Protein AF-A0A2I5TDH2-F1 (afdb_monomer)

Foldseek 3Di:
DDDDPPDDDQPDQDWDQDPQGWTKHQCVLLVVCVVVVPVVSRRDIDTGRQVPDDPVDHDDDDDDDPVRCVVSVNDDDDDDD

Organism: Serratia sp. (strain ATCC 39006) (NCBI:txid104623)

Sequence (81 aa):
MSAPPSLRPVDLHAWLTSPSYEIIDLTFSTTYGVVLDTPECIGLVAAQHHSLFNEALIHHPQIVGKDFLTAIGLLLQFEED

Structure (mmCIF, N/CA/C/O backbone):
data_AF-A0A2I5TDH2-F1
#
_entry.id   AF-A0A2I5TDH2-F1
#
loop_
_atom_site.group_PDB
_atom_site.id
_atom_site.type_symbol
_atom_site.label_atom_id
_atom_site.label_alt_id
_atom_site.label_comp_id
_atom_site.label_asym_id
_atom_site.label_entity_id
_atom_site.label_seq_id
_atom_site.pdbx_PDB_ins_code
_atom_site.Cartn_x
_atom_site.Cartn_y
_atom_site.Cartn_z
_atom_site.occupancy
_atom_site.B_iso_or_equiv
_atom_site.auth_seq_id
_atom_site.auth_comp_id
_atom_site.auth_asym_id
_atom_site.auth_atom_id
_atom_site.pdbx_PDB_model_num
ATOM 1 N N . MET A 1 1 ? -30.144 -17.458 22.585 1.00 44.62 1 MET A N 1
ATOM 2 C CA . MET A 1 1 ? -28.774 -16.906 22.532 1.00 44.62 1 MET A CA 1
ATOM 3 C C . MET A 1 1 ? -28.264 -17.091 21.113 1.00 44.62 1 MET A C 1
ATOM 5 O O . MET A 1 1 ? -28.187 -18.230 20.671 1.00 44.62 1 MET A O 1
ATOM 9 N N . SER A 1 2 ? -28.042 -16.001 20.374 1.00 54.56 2 SER A N 1
ATOM 10 C CA . SER A 1 2 ? -27.423 -16.056 19.040 1.00 54.56 2 SER A CA 1
ATOM 11 C C . SER A 1 2 ? -25.960 -16.467 19.184 1.00 54.56 2 SER A C 1
ATOM 13 O O . SER A 1 2 ? -25.305 -16.041 20.134 1.00 54.56 2 SER A O 1
ATOM 15 N N . ALA A 1 3 ? -25.445 -17.285 18.266 1.00 56.81 3 ALA A N 1
ATOM 16 C CA . ALA A 1 3 ? -24.011 -17.540 18.194 1.00 56.81 3 ALA A CA 1
ATOM 17 C C . ALA A 1 3 ? -23.263 -16.211 17.956 1.00 56.81 3 ALA A C 1
ATOM 19 O O . ALA A 1 3 ? -23.801 -15.345 17.253 1.00 56.81 3 ALA A O 1
ATOM 20 N N . PRO A 1 4 ? -22.059 -16.026 18.530 1.00 61.75 4 PRO A N 1
ATOM 21 C CA . PRO A 1 4 ? -21.248 -14.855 18.231 1.00 61.75 4 PRO A CA 1
ATOM 22 C C . PRO A 1 4 ? -20.950 -14.814 16.724 1.00 61.75 4 PRO A C 1
ATOM 24 O O . PRO A 1 4 ? -20.774 -15.874 16.110 1.00 61.75 4 PRO A O 1
ATOM 27 N N . PRO A 1 5 ? -20.913 -13.621 16.106 1.00 63.34 5 PRO A N 1
ATOM 28 C CA . PRO A 1 5 ? -20.581 -13.495 14.695 1.00 63.34 5 PRO A CA 1
ATOM 29 C C . PRO A 1 5 ? -19.231 -14.167 14.427 1.00 63.34 5 PRO A C 1
ATOM 31 O O . PRO A 1 5 ? -18.252 -13.929 15.136 1.00 63.34 5 PRO A O 1
ATOM 34 N N . SER A 1 6 ? -19.178 -15.043 13.419 1.00 65.81 6 SER A N 1
ATOM 35 C CA . SER A 1 6 ? -17.922 -15.679 13.026 1.00 65.81 6 SER A CA 1
ATOM 36 C C . SER A 1 6 ? -16.971 -14.594 12.525 1.00 65.81 6 SER A C 1
ATOM 38 O O . SER A 1 6 ? -17.273 -13.958 11.513 1.00 65.81 6 SER A O 1
ATOM 40 N N . LEU A 1 7 ? -15.839 -14.393 13.199 1.00 66.38 7 LEU A N 1
ATOM 41 C CA . LEU A 1 7 ? -14.765 -13.539 12.698 1.00 66.38 7 LEU A CA 1
ATOM 42 C C . LEU A 1 7 ? -14.236 -14.158 11.402 1.00 66.38 7 LEU A C 1
ATOM 44 O O . LEU A 1 7 ? -13.582 -15.201 11.423 1.00 66.38 7 LEU A O 1
ATOM 48 N N . ARG A 1 8 ? -14.581 -13.549 10.268 1.00 66.69 8 ARG A N 1
ATOM 49 C CA . ARG A 1 8 ? -14.034 -13.920 8.964 1.00 66.69 8 ARG A CA 1
ATOM 50 C C . ARG A 1 8 ? -12.875 -12.977 8.651 1.00 66.69 8 ARG A C 1
ATOM 52 O O . ARG A 1 8 ? -13.040 -11.773 8.842 1.00 66.69 8 ARG A O 1
ATOM 59 N N . PRO A 1 9 ? -11.727 -13.491 8.184 1.00 67.50 9 PRO A N 1
ATOM 60 C CA . PRO A 1 9 ? -10.694 -12.646 7.603 1.00 67.50 9 PRO A CA 1
ATOM 61 C C . PRO A 1 9 ? -11.294 -11.808 6.469 1.00 67.50 9 PRO A C 1
ATOM 63 O O . PRO A 1 9 ? -12.088 -12.320 5.679 1.00 67.50 9 PRO A O 1
ATOM 66 N N . VAL A 1 10 ? -10.943 -10.525 6.419 1.00 69.62 10 VAL A N 1
ATOM 67 C CA . VAL A 1 10 ? -11.272 -9.643 5.295 1.00 69.62 10 VAL A CA 1
ATOM 68 C C . VAL A 1 10 ? -10.022 -9.527 4.435 1.00 69.62 10 VAL A C 1
ATOM 70 O O . VAL A 1 10 ? -8.955 -9.196 4.953 1.00 69.62 10 VAL A O 1
ATOM 73 N N . ASP A 1 11 ? -10.163 -9.772 3.135 1.00 72.25 11 ASP A N 1
ATOM 74 C CA . ASP A 1 11 ? -9.095 -9.577 2.155 1.00 72.25 11 ASP A CA 1
ATOM 75 C C . ASP A 1 11 ? -8.933 -8.075 1.871 1.00 72.25 11 ASP A C 1
ATOM 77 O O . ASP A 1 11 ? -9.425 -7.543 0.876 1.00 72.25 11 ASP A O 1
ATOM 81 N N . LEU A 1 12 ? -8.292 -7.364 2.804 1.00 72.75 12 LEU A N 1
ATOM 82 C CA . LEU A 1 12 ? -7.977 -5.942 2.696 1.00 72.75 12 LEU A CA 1
ATOM 83 C C . LEU A 1 12 ? -6.460 -5.759 2.623 1.00 72.75 12 LEU A C 1
ATOM 85 O O . LEU A 1 12 ? -5.745 -6.060 3.577 1.00 72.75 12 LEU A O 1
ATOM 89 N N . HIS A 1 13 ? -5.979 -5.203 1.512 1.00 79.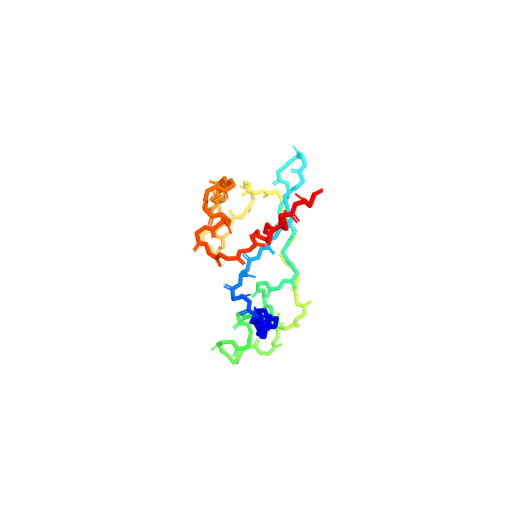50 13 HIS A N 1
ATOM 90 C CA . HIS A 1 13 ? -4.619 -4.677 1.420 1.00 79.50 13 HIS A CA 1
ATOM 91 C C . HIS A 1 13 ? -4.617 -3.204 1.826 1.00 79.50 13 HIS A C 1
ATOM 93 O O . HIS A 1 13 ? -5.406 -2.414 1.306 1.00 79.50 13 HIS A O 1
ATOM 99 N N . ALA A 1 14 ? -3.742 -2.836 2.757 1.00 79.62 14 ALA A N 1
ATOM 100 C CA . ALA A 1 14 ? -3.594 -1.470 3.235 1.00 79.62 14 ALA A CA 1
ATOM 101 C C . ALA A 1 14 ? -2.113 -1.149 3.465 1.00 79.62 14 ALA A C 1
ATOM 103 O O . ALA A 1 14 ? -1.350 -2.001 3.915 1.00 79.62 14 ALA A O 1
ATOM 104 N N . TRP A 1 15 ? -1.734 0.100 3.205 1.00 87.19 15 TRP A N 1
ATOM 105 C CA . TRP A 1 15 ? -0.401 0.640 3.469 1.00 87.19 15 TRP A CA 1
ATOM 106 C C . TRP A 1 15 ? -0.485 1.824 4.436 1.00 87.19 15 TRP A C 1
ATOM 108 O O . TRP A 1 15 ? -1.560 2.383 4.676 1.00 87.19 15 TRP A O 1
ATOM 118 N N . LEU A 1 16 ? 0.659 2.234 4.982 1.00 88.56 16 LEU A N 1
ATOM 119 C CA . LEU A 1 16 ? 0.754 3.459 5.771 1.00 88.56 16 LEU A CA 1
ATOM 120 C C . LEU A 1 16 ? 1.135 4.626 4.864 1.00 88.56 16 LEU A C 1
ATOM 122 O O . LEU A 1 16 ? 2.086 4.529 4.091 1.00 88.56 16 LEU A O 1
ATOM 126 N N . THR A 1 17 ? 0.413 5.736 4.995 1.00 87.50 17 THR A N 1
ATOM 127 C CA . THR A 1 17 ? 0.798 7.014 4.390 1.00 87.50 17 THR A CA 1
ATOM 128 C C . THR A 1 17 ? 1.220 7.962 5.501 1.00 87.50 17 THR A C 1
ATOM 130 O O . THR A 1 17 ? 0.457 8.204 6.438 1.00 87.50 17 THR A O 1
ATOM 133 N N . SER A 1 18 ? 2.436 8.491 5.423 1.00 90.00 18 SER A N 1
ATOM 134 C CA . SER A 1 18 ? 2.915 9.490 6.375 1.00 90.00 18 SER A CA 1
ATOM 135 C C . SER A 1 18 ? 2.224 10.854 6.158 1.00 90.00 18 SER A C 1
ATOM 137 O O . SER A 1 18 ? 1.667 11.110 5.085 1.00 90.00 18 SER A O 1
ATOM 139 N N . PRO A 1 19 ? 2.317 11.794 7.119 1.00 88.62 19 PRO A N 1
ATOM 140 C CA . PRO A 1 19 ? 1.851 13.172 6.923 1.00 88.62 19 PRO A CA 1
ATOM 141 C C . PRO A 1 19 ? 2.552 13.920 5.778 1.00 88.62 19 PRO A C 1
ATOM 143 O O . PRO A 1 19 ? 1.998 14.882 5.252 1.00 88.62 19 PRO A O 1
ATOM 146 N N . SER A 1 20 ? 3.753 13.480 5.396 1.00 90.88 20 SER A N 1
ATOM 147 C CA . SER A 1 20 ? 4.528 14.015 4.271 1.00 90.88 20 SER A CA 1
ATOM 148 C C . SER A 1 20 ? 4.300 13.230 2.974 1.00 90.88 20 SER A C 1
ATOM 150 O O . SER A 1 20 ? 5.035 13.422 2.014 1.00 90.88 20 SER A O 1
ATOM 152 N N . TYR A 1 21 ? 3.279 12.366 2.927 1.00 88.06 21 TYR A N 1
ATOM 153 C CA . TYR A 1 21 ? 2.896 11.562 1.763 1.00 88.06 21 TYR A CA 1
ATOM 154 C C . TYR A 1 21 ? 3.907 10.488 1.331 1.00 88.06 21 TYR A C 1
ATOM 156 O O . TYR A 1 21 ? 3.901 10.042 0.177 1.00 88.06 21 TYR A O 1
ATOM 164 N N . GLU A 1 22 ? 4.762 10.021 2.240 1.00 90.31 22 GLU A N 1
ATOM 165 C CA . GLU A 1 22 ? 5.493 8.776 2.014 1.00 90.31 22 GLU A CA 1
ATOM 166 C C . GLU A 1 22 ? 4.549 7.584 2.144 1.00 90.31 22 GLU A C 1
ATOM 168 O O . GLU A 1 22 ? 3.810 7.468 3.121 1.00 90.31 22 GLU A O 1
ATOM 173 N N . ILE A 1 23 ? 4.593 6.693 1.159 1.00 90.12 23 ILE A N 1
ATOM 174 C CA . ILE A 1 23 ? 3.937 5.391 1.201 1.00 90.12 23 ILE A CA 1
ATOM 175 C C . ILE A 1 23 ? 4.911 4.406 1.832 1.00 90.12 23 ILE A C 1
ATOM 177 O O . ILE A 1 23 ? 6.081 4.379 1.452 1.00 90.12 23 ILE A O 1
ATOM 181 N N . ILE A 1 24 ? 4.425 3.597 2.769 1.00 91.31 24 ILE A N 1
ATOM 182 C CA . ILE A 1 24 ? 5.140 2.462 3.350 1.00 91.31 24 ILE A CA 1
ATOM 183 C C . ILE A 1 24 ? 4.238 1.240 3.216 1.00 91.31 24 ILE A C 1
ATOM 185 O O . ILE A 1 24 ? 3.263 1.082 3.957 1.00 91.31 24 ILE A O 1
ATOM 189 N N . ASP A 1 25 ? 4.583 0.377 2.270 1.00 91.19 25 ASP A N 1
ATOM 190 C CA . ASP A 1 25 ? 3.876 -0.859 1.976 1.00 91.19 25 ASP A CA 1
ATOM 191 C C . ASP A 1 25 ? 4.809 -2.059 2.194 1.00 91.19 25 ASP A C 1
ATOM 193 O O . ASP A 1 25 ? 5.827 -2.233 1.515 1.00 91.19 25 ASP A O 1
ATOM 197 N N . LEU A 1 26 ? 4.465 -2.868 3.197 1.00 90.00 26 LEU A N 1
ATOM 198 C CA . LEU A 1 26 ? 5.236 -4.040 3.620 1.00 90.00 26 LEU A CA 1
ATOM 199 C C . LEU A 1 26 ? 4.690 -5.349 3.030 1.00 90.00 26 LEU A C 1
ATOM 201 O O . LEU A 1 26 ? 5.300 -6.404 3.204 1.00 90.00 26 LEU A O 1
ATOM 205 N N . THR A 1 27 ? 3.528 -5.312 2.374 1.00 89.19 27 THR A N 1
ATOM 206 C CA . THR A 1 27 ? 2.777 -6.512 1.977 1.00 89.19 27 THR A CA 1
ATOM 207 C C . THR A 1 27 ? 2.618 -6.641 0.469 1.00 89.19 27 THR A C 1
ATOM 209 O O . THR A 1 27 ? 2.490 -7.767 -0.017 1.00 89.19 27 THR A O 1
ATOM 212 N N . PHE A 1 28 ? 2.688 -5.543 -0.289 1.00 89.38 28 PHE A N 1
ATOM 213 C CA . PHE A 1 28 ? 2.484 -5.546 -1.738 1.00 89.38 28 PHE A CA 1
ATOM 214 C C . PHE A 1 28 ? 3.474 -6.462 -2.452 1.00 89.38 28 PHE A C 1
ATOM 216 O O . PHE A 1 28 ? 3.052 -7.388 -3.138 1.00 89.38 28 PHE A O 1
ATOM 223 N N . SER A 1 29 ? 4.781 -6.267 -2.252 1.00 90.69 29 SER A N 1
ATOM 224 C CA . SER A 1 29 ? 5.804 -7.050 -2.960 1.00 90.69 29 SER A CA 1
ATOM 225 C C . SER A 1 29 ? 5.729 -8.537 -2.622 1.00 90.69 29 SER A C 1
ATOM 227 O O . SER A 1 29 ? 5.901 -9.382 -3.495 1.00 90.69 29 SER A O 1
ATOM 229 N N . THR A 1 30 ? 5.394 -8.868 -1.373 1.00 91.88 30 THR A N 1
ATOM 230 C CA . THR A 1 30 ? 5.166 -10.256 -0.958 1.00 91.88 30 THR A CA 1
ATOM 231 C C . THR A 1 30 ? 3.937 -10.848 -1.644 1.00 91.88 30 THR A C 1
ATOM 233 O O . THR A 1 30 ? 4.006 -11.959 -2.162 1.00 91.88 30 THR A O 1
ATOM 236 N N . THR A 1 31 ? 2.831 -10.102 -1.707 1.00 90.88 31 THR A N 1
ATOM 237 C CA . THR A 1 31 ? 1.611 -10.526 -2.413 1.00 90.88 31 THR A CA 1
ATOM 238 C C . THR A 1 31 ? 1.890 -10.738 -3.897 1.00 90.88 31 THR A C 1
ATOM 240 O O . THR A 1 31 ? 1.558 -11.787 -4.439 1.00 90.88 31 THR A O 1
ATOM 243 N N . TYR A 1 32 ? 2.562 -9.780 -4.536 1.00 91.56 32 TYR A N 1
ATOM 244 C CA . TYR A 1 32 ? 3.006 -9.865 -5.925 1.00 91.56 32 TYR A CA 1
ATOM 245 C C . TYR A 1 32 ? 3.880 -11.105 -6.160 1.00 91.56 32 TYR A C 1
ATOM 247 O O . TYR A 1 32 ? 3.603 -11.884 -7.069 1.00 91.56 32 TYR A O 1
ATOM 255 N N . GLY A 1 33 ? 4.878 -11.332 -5.299 1.00 94.75 33 GLY A N 1
ATOM 256 C CA . GLY A 1 33 ? 5.783 -12.478 -5.387 1.00 94.75 33 GLY A CA 1
ATOM 257 C C . GLY A 1 33 ? 5.074 -13.825 -5.263 1.00 94.75 33 GLY A C 1
ATOM 258 O O . GLY A 1 33 ? 5.393 -14.749 -6.001 1.00 94.75 33 GLY A O 1
ATOM 259 N N . VAL A 1 34 ? 4.071 -13.930 -4.385 1.00 94.50 34 VAL A N 1
ATOM 260 C CA . VAL A 1 34 ? 3.253 -15.147 -4.244 1.00 94.50 34 VAL A CA 1
ATOM 261 C C . VAL A 1 34 ? 2.328 -15.343 -5.447 1.00 94.50 34 VAL A C 1
ATOM 263 O O . VAL A 1 34 ? 2.243 -16.445 -5.978 1.00 94.50 34 VAL A O 1
ATOM 266 N N . VAL A 1 35 ? 1.630 -14.291 -5.884 1.00 94.06 35 VAL A N 1
ATOM 267 C CA . VAL A 1 35 ? 0.627 -14.375 -6.961 1.00 94.06 35 VAL A CA 1
ATOM 268 C C . VAL A 1 35 ? 1.265 -14.662 -8.322 1.00 94.06 35 VAL A C 1
ATOM 270 O O . VAL A 1 35 ? 0.657 -15.348 -9.141 1.00 94.06 35 VAL A O 1
ATOM 273 N N . LEU A 1 36 ? 2.473 -14.153 -8.567 1.00 96.06 36 LEU A N 1
ATOM 274 C CA . LEU A 1 36 ? 3.166 -14.276 -9.853 1.00 96.06 36 LEU A CA 1
ATOM 275 C C . LEU A 1 36 ? 4.355 -15.244 -9.830 1.00 96.06 36 LEU A C 1
ATOM 277 O O . LEU A 1 36 ? 5.143 -15.240 -10.771 1.00 96.06 36 LEU A O 1
ATOM 281 N N . ASP A 1 37 ? 4.496 -16.054 -8.777 1.00 96.75 37 ASP A N 1
ATOM 282 C CA . ASP A 1 37 ? 5.598 -17.019 -8.615 1.00 96.75 37 ASP A CA 1
ATOM 283 C C . ASP A 1 37 ? 6.988 -16.376 -8.814 1.00 96.75 37 ASP A C 1
ATOM 285 O O . ASP A 1 37 ? 7.863 -16.878 -9.514 1.00 96.75 37 ASP A O 1
ATOM 289 N N . THR A 1 38 ? 7.161 -15.191 -8.222 1.00 97.00 38 THR A N 1
ATOM 290 C CA . THR A 1 38 ? 8.366 -14.351 -8.304 1.00 97.00 38 THR A CA 1
ATOM 291 C C . THR A 1 38 ? 9.000 -14.257 -6.906 1.00 97.00 38 THR A C 1
ATOM 293 O O . THR A 1 38 ? 8.774 -13.280 -6.179 1.00 97.00 38 THR A O 1
ATOM 296 N N . PRO A 1 39 ? 9.721 -15.301 -6.447 1.00 96.69 39 PRO A N 1
ATOM 297 C CA . PRO A 1 39 ? 10.149 -15.434 -5.053 1.00 96.69 39 PRO A CA 1
ATOM 298 C C . PRO A 1 39 ? 11.100 -14.327 -4.582 1.00 96.69 39 PRO A C 1
ATOM 300 O O . PRO A 1 39 ? 11.134 -14.019 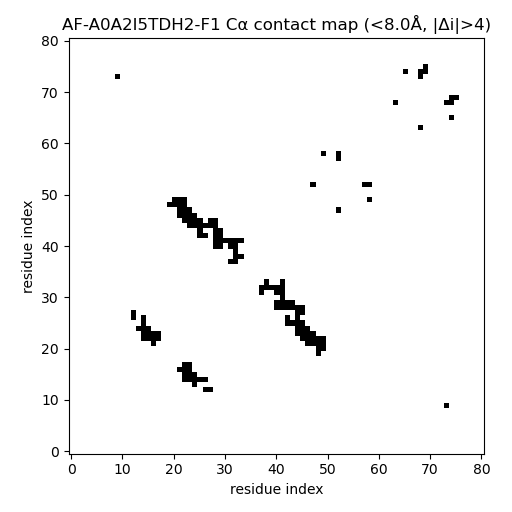-3.392 1.00 96.69 39 PRO A O 1
ATOM 303 N N . GLU A 1 40 ? 11.839 -13.686 -5.485 1.00 97.25 40 GLU A N 1
ATOM 304 C CA . GLU A 1 40 ? 12.718 -12.551 -5.190 1.00 97.25 40 GLU A CA 1
ATOM 305 C C . GLU A 1 40 ? 11.973 -11.312 -4.674 1.00 97.25 40 GLU A C 1
ATOM 307 O O . GLU A 1 40 ? 12.584 -10.447 -4.048 1.00 97.25 40 GLU A O 1
ATOM 312 N N . CYS A 1 41 ? 10.661 -11.222 -4.906 1.00 94.00 41 CYS A N 1
ATOM 313 C CA . CYS A 1 41 ? 9.834 -10.131 -4.401 1.00 94.00 41 CYS A CA 1
ATOM 314 C C . CYS A 1 41 ? 9.373 -10.343 -2.951 1.00 94.00 41 CYS A C 1
ATOM 316 O O . CYS A 1 41 ? 8.938 -9.390 -2.297 1.00 94.00 41 CYS A O 1
ATOM 318 N N . ILE A 1 42 ? 9.465 -11.571 -2.429 1.00 94.50 42 ILE A N 1
ATOM 319 C CA . ILE A 1 42 ? 8.987 -11.916 -1.088 1.00 94.50 42 ILE A CA 1
ATOM 320 C C . ILE A 1 42 ? 9.849 -11.219 -0.033 1.00 94.50 42 ILE A C 1
ATOM 322 O O . ILE A 1 42 ? 11.068 -11.367 0.005 1.00 94.50 42 ILE A O 1
ATOM 326 N N . GLY 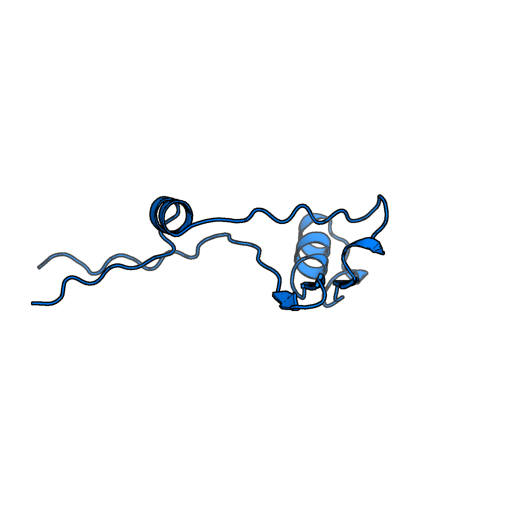A 1 43 ? 9.195 -10.461 0.850 1.00 92.00 43 GLY A N 1
ATOM 327 C CA . GLY A 1 43 ? 9.853 -9.695 1.909 1.00 92.00 43 GLY A CA 1
ATOM 328 C C . GLY A 1 43 ? 10.436 -8.349 1.466 1.00 92.00 43 GLY A C 1
ATOM 329 O O . GLY A 1 43 ? 10.966 -7.627 2.311 1.00 92.00 43 GLY A O 1
ATOM 330 N N . LEU A 1 44 ? 10.329 -7.976 0.183 1.00 93.12 44 LEU A N 1
ATOM 331 C CA . LEU A 1 44 ? 10.678 -6.624 -0.257 1.00 93.12 44 LEU A CA 1
ATOM 332 C C . LEU A 1 44 ? 9.657 -5.599 0.249 1.00 93.12 44 LEU A C 1
ATOM 334 O O . LEU A 1 44 ? 8.476 -5.892 0.422 1.00 93.12 44 LEU A O 1
ATOM 338 N N . VAL A 1 45 ? 10.123 -4.364 0.420 1.00 90.06 45 VAL A N 1
ATOM 339 C CA . VAL A 1 45 ? 9.332 -3.238 0.924 1.00 90.06 45 VAL A CA 1
ATOM 340 C C . VAL A 1 45 ? 9.249 -2.152 -0.140 1.00 90.06 45 VAL A C 1
ATOM 342 O O . VAL A 1 45 ? 10.271 -1.776 -0.715 1.00 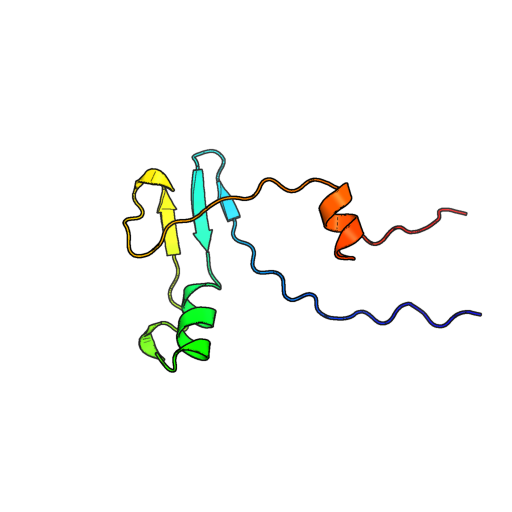90.06 45 VAL A O 1
ATOM 345 N N . ALA A 1 46 ? 8.052 -1.610 -0.365 1.00 87.69 46 ALA A N 1
ATOM 346 C CA . ALA A 1 46 ? 7.872 -0.384 -1.133 1.00 87.69 46 ALA A CA 1
ATOM 347 C C . ALA A 1 46 ? 7.758 0.798 -0.160 1.00 87.69 46 ALA A C 1
ATOM 349 O O . ALA A 1 46 ? 6.760 0.947 0.541 1.00 87.69 46 ALA A O 1
ATOM 350 N N . ALA A 1 47 ? 8.802 1.630 -0.094 1.00 90.19 47 ALA A N 1
ATOM 351 C CA . ALA A 1 47 ? 8.840 2.804 0.775 1.00 90.19 47 ALA A CA 1
ATOM 352 C C . ALA A 1 47 ? 9.404 4.021 0.034 1.00 90.19 47 ALA A C 1
ATOM 354 O O . ALA A 1 47 ? 10.608 4.096 -0.215 1.00 90.19 47 ALA A O 1
ATOM 355 N N . GLN A 1 48 ? 8.541 4.970 -0.338 1.00 90.06 48 GLN A N 1
ATOM 356 C CA . GLN A 1 48 ? 8.951 6.190 -1.039 1.00 90.06 48 GLN A CA 1
ATOM 357 C C . GLN A 1 48 ? 7.876 7.285 -0.971 1.00 90.06 48 GLN A C 1
ATOM 359 O O . GLN A 1 48 ? 6.700 7.006 -0.745 1.00 90.06 48 GLN A O 1
ATOM 364 N N . HIS A 1 49 ? 8.267 8.542 -1.202 1.00 90.25 49 HIS A N 1
ATOM 365 C CA . HIS A 1 49 ? 7.318 9.631 -1.439 1.00 90.25 49 HIS A CA 1
ATOM 366 C C . HIS A 1 49 ? 6.425 9.324 -2.651 1.00 90.25 49 HIS A C 1
ATOM 368 O O . HIS A 1 49 ? 6.933 8.937 -3.706 1.00 90.25 49 HIS A O 1
ATOM 374 N N . HIS A 1 50 ? 5.110 9.533 -2.519 1.00 85.56 50 HIS A N 1
ATOM 375 C CA . HIS A 1 50 ? 4.120 9.115 -3.520 1.00 85.56 50 HIS A CA 1
ATOM 376 C C . HIS A 1 50 ? 4.391 9.641 -4.944 1.00 85.56 50 HIS A C 1
ATOM 378 O O . HIS A 1 50 ? 4.033 8.993 -5.921 1.00 85.56 50 HIS A O 1
ATOM 384 N N . SER A 1 51 ? 5.028 10.809 -5.076 1.00 85.31 51 SER A N 1
ATOM 385 C CA . SER A 1 51 ? 5.342 11.427 -6.372 1.00 85.31 51 SER A CA 1
ATOM 386 C C . SER A 1 51 ? 6.565 10.846 -7.088 1.00 85.31 51 SER A C 1
ATOM 388 O O . SER A 1 51 ? 6.822 11.220 -8.230 1.00 85.31 51 SER A O 1
ATOM 390 N N . LEU A 1 52 ? 7.357 10.004 -6.420 1.00 87.75 52 LEU A N 1
ATOM 391 C CA . LEU A 1 52 ? 8.586 9.427 -6.976 1.00 87.75 52 LEU A CA 1
ATOM 392 C C . LEU A 1 52 ? 8.374 8.027 -7.554 1.00 87.75 52 LEU A C 1
ATOM 394 O O . LEU A 1 52 ? 9.251 7.524 -8.258 1.00 87.75 52 LEU A O 1
ATOM 398 N N . PHE A 1 53 ? 7.222 7.412 -7.286 1.00 80.56 53 PHE A N 1
ATOM 399 C CA . PHE A 1 53 ? 6.846 6.188 -7.970 1.00 80.56 53 PHE A CA 1
ATOM 400 C C . PHE A 1 53 ? 6.671 6.444 -9.473 1.00 80.56 53 PHE A C 1
ATOM 402 O O . PHE A 1 53 ? 6.172 7.490 -9.890 1.00 80.56 53 PHE A O 1
ATOM 409 N N . ASN A 1 54 ? 7.093 5.480 -10.289 1.00 79.88 54 ASN A N 1
ATOM 410 C CA . ASN A 1 54 ? 7.005 5.543 -11.747 1.00 79.88 54 ASN A CA 1
ATOM 411 C C . ASN A 1 54 ? 5.861 4.658 -12.277 1.00 79.88 54 ASN A C 1
ATOM 413 O O . ASN A 1 54 ? 5.087 4.087 -11.510 1.00 79.88 54 ASN A O 1
ATOM 417 N N . GLU A 1 55 ? 5.772 4.526 -13.603 1.00 73.75 55 GLU A N 1
ATOM 418 C CA . GLU A 1 55 ? 4.723 3.757 -14.290 1.00 73.75 55 GLU A CA 1
ATOM 419 C C . GLU A 1 55 ? 4.632 2.280 -13.862 1.00 73.75 55 GLU A C 1
ATOM 421 O O . GLU A 1 55 ? 3.599 1.652 -14.082 1.00 73.75 55 GLU A O 1
ATOM 426 N N . ALA A 1 56 ? 5.669 1.722 -13.226 1.00 74.56 56 ALA A N 1
ATOM 427 C CA . ALA A 1 56 ? 5.658 0.343 -12.747 1.00 74.56 56 ALA A CA 1
ATOM 428 C C . ALA A 1 56 ? 4.843 0.144 -11.454 1.00 74.56 56 ALA A C 1
ATOM 430 O O . ALA A 1 56 ? 4.449 -0.984 -11.165 1.00 74.56 56 ALA A O 1
ATOM 431 N N . LEU A 1 57 ? 4.592 1.200 -10.667 1.00 74.31 57 LEU A N 1
ATOM 432 C CA . LEU A 1 57 ? 3.853 1.095 -9.404 1.00 74.31 57 LEU A CA 1
ATOM 433 C C . LEU A 1 57 ? 3.142 2.405 -9.054 1.00 74.31 57 LEU A C 1
ATOM 435 O O . LEU A 1 57 ? 3.665 3.229 -8.315 1.00 74.31 57 LEU A O 1
ATOM 4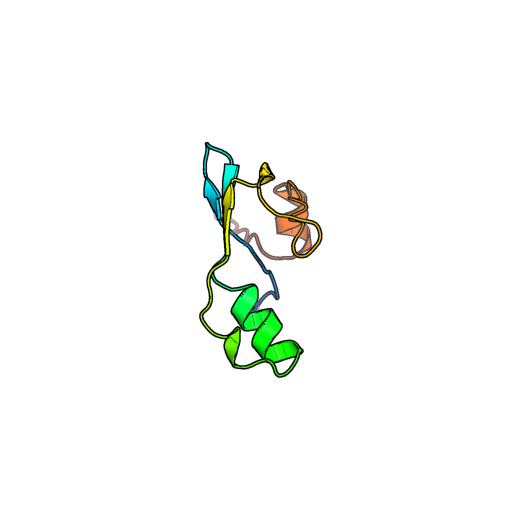39 N N . ILE 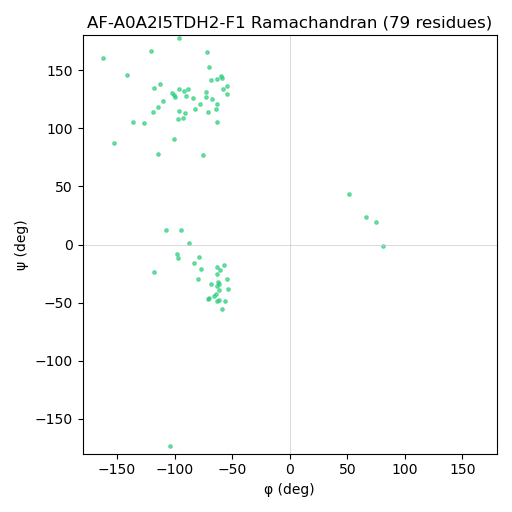A 1 58 ? 1.918 2.596 -9.540 1.00 72.62 58 ILE A N 1
ATOM 440 C CA . ILE A 1 58 ? 1.131 3.795 -9.229 1.00 72.62 58 ILE A CA 1
ATOM 441 C C . ILE A 1 58 ? 0.184 3.496 -8.065 1.00 72.62 58 ILE A C 1
ATOM 443 O O . ILE A 1 58 ? -0.749 2.704 -8.192 1.00 72.62 58 ILE A O 1
ATOM 447 N N . HIS A 1 59 ? 0.393 4.164 -6.930 1.00 73.12 59 HIS A N 1
ATOM 448 C CA . HIS A 1 59 ? -0.547 4.114 -5.813 1.00 73.12 59 HIS A CA 1
ATOM 449 C C . HIS A 1 59 ? -1.691 5.101 -6.065 1.00 73.12 59 HIS A C 1
ATOM 451 O O . HIS A 1 59 ? -1.480 6.314 -6.104 1.00 73.12 59 HIS A O 1
ATOM 457 N N . HIS A 1 60 ? -2.913 4.588 -6.202 1.00 70.88 60 HIS A N 1
ATOM 458 C CA . HIS A 1 60 ? -4.131 5.395 -6.228 1.00 70.88 60 HIS A CA 1
ATOM 459 C C . HIS A 1 60 ? -4.795 5.340 -4.848 1.00 70.88 60 HIS A C 1
ATOM 461 O O . HIS A 1 60 ? -5.578 4.423 -4.594 1.00 70.88 60 HIS A O 1
ATOM 467 N N . PRO A 1 61 ? -4.487 6.268 -3.923 1.00 66.31 61 PRO A N 1
ATOM 468 C CA . PRO A 1 61 ? -5.117 6.257 -2.613 1.00 66.31 61 PRO A CA 1
ATOM 469 C C . PRO A 1 61 ? -6.624 6.474 -2.761 1.00 66.31 61 PRO A C 1
ATOM 471 O O . PRO A 1 61 ? -7.074 7.502 -3.268 1.00 66.31 61 PRO A O 1
ATOM 474 N N . GLN A 1 62 ? -7.413 5.512 -2.287 1.00 71.00 62 GLN A N 1
ATOM 475 C CA . GLN A 1 62 ? -8.841 5.705 -2.083 1.00 71.00 62 GLN A CA 1
ATOM 476 C C . GLN A 1 62 ? -9.064 6.193 -0.656 1.00 71.00 62 GLN A C 1
ATOM 478 O O . GLN A 1 62 ? -8.841 5.466 0.310 1.00 71.00 62 GLN A 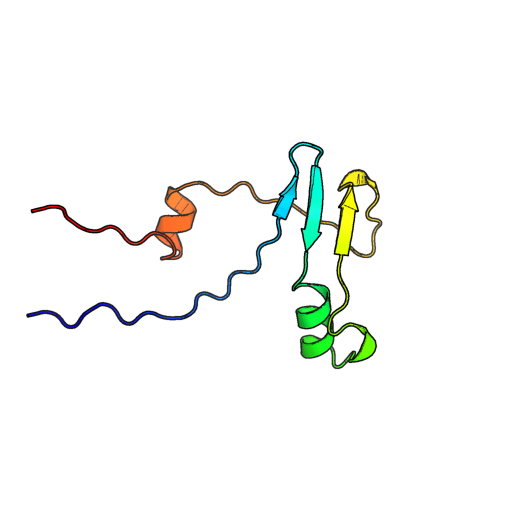O 1
ATOM 483 N N . ILE A 1 63 ? -9.521 7.438 -0.519 1.00 73.19 63 ILE A N 1
ATOM 484 C CA . ILE A 1 63 ? -10.043 7.923 0.758 1.00 73.19 63 ILE A CA 1
ATOM 485 C C . ILE A 1 63 ? -11.383 7.222 0.984 1.00 73.19 63 ILE A C 1
ATOM 487 O O . ILE A 1 63 ? -12.335 7.440 0.235 1.00 73.19 63 ILE A O 1
ATOM 491 N N . VAL A 1 64 ? -11.452 6.377 2.010 1.00 79.75 64 VAL A N 1
ATOM 492 C CA . VAL A 1 64 ? -12.672 5.660 2.392 1.00 79.75 64 VAL A CA 1
ATOM 493 C C . VAL A 1 64 ? -13.188 6.157 3.739 1.00 79.75 64 VAL A C 1
ATOM 495 O O . VAL A 1 64 ? -12.419 6.416 4.662 1.00 79.75 64 VAL A O 1
ATOM 498 N N . GLY A 1 65 ? -14.507 6.327 3.840 1.00 84.31 65 GLY A N 1
ATOM 499 C CA . GLY A 1 65 ? -15.182 6.783 5.056 1.00 84.31 65 GLY A CA 1
ATOM 500 C C . GLY A 1 65 ? -15.742 5.639 5.902 1.00 84.31 65 GLY A C 1
ATOM 501 O O . GLY A 1 65 ? -15.716 4.472 5.510 1.00 84.31 65 GLY A O 1
ATOM 502 N N . LYS A 1 66 ? -16.325 5.995 7.053 1.00 87.25 66 LYS A N 1
ATOM 503 C CA . LYS A 1 66 ? -16.977 5.053 7.980 1.00 87.25 66 LYS A CA 1
ATOM 504 C C . LYS A 1 66 ? -18.032 4.181 7.286 1.00 87.25 66 LYS A C 1
ATOM 506 O O . LYS A 1 66 ? -18.125 2.990 7.575 1.00 87.25 66 LYS A O 1
ATOM 511 N N . ASP A 1 67 ? -18.780 4.757 6.348 1.00 88.50 67 ASP A N 1
ATOM 512 C CA . ASP A 1 67 ? -19.837 4.057 5.613 1.00 88.50 67 ASP A CA 1
ATOM 513 C C . ASP A 1 67 ? -19.274 2.914 4.765 1.00 88.50 67 ASP A C 1
ATOM 515 O O . ASP A 1 67 ? -19.801 1.804 4.796 1.00 88.50 67 ASP A O 1
ATOM 519 N N . PHE A 1 68 ? -18.147 3.147 4.081 1.00 86.06 68 PHE A N 1
ATOM 520 C CA . PHE A 1 68 ? -17.448 2.107 3.326 1.00 86.06 68 PHE A CA 1
ATOM 521 C C . PHE A 1 68 ? -16.951 0.995 4.251 1.00 86.06 68 PHE A C 1
ATOM 523 O O . PHE A 1 68 ? -17.213 -0.178 4.002 1.00 86.06 68 PHE A O 1
ATOM 530 N N . LEU A 1 69 ? -16.290 1.361 5.355 1.00 84.94 69 LEU A N 1
ATOM 531 C CA . LEU A 1 69 ? -15.769 0.393 6.325 1.00 84.94 69 LEU A CA 1
ATOM 532 C C . LEU A 1 69 ? -16.886 -0.437 6.981 1.00 84.94 69 LEU A C 1
ATOM 534 O O . LEU A 1 69 ? -16.686 -1.609 7.292 1.00 84.94 69 LEU A O 1
ATOM 538 N N . THR A 1 70 ? -18.069 0.154 7.162 1.00 85.25 70 THR A N 1
ATOM 539 C CA . THR A 1 70 ? -19.268 -0.548 7.640 1.00 85.25 70 THR A CA 1
ATOM 540 C C . THR A 1 70 ? -19.793 -1.507 6.572 1.00 85.25 70 THR A C 1
ATOM 542 O O . THR A 1 70 ? -20.057 -2.667 6.874 1.00 85.25 70 THR A O 1
ATOM 545 N N . ALA A 1 71 ? -19.887 -1.059 5.316 1.00 83.69 71 ALA A N 1
ATOM 546 C CA . ALA A 1 71 ? -20.386 -1.865 4.201 1.00 83.69 71 ALA A CA 1
ATOM 547 C C . ALA A 1 71 ? -19.538 -3.120 3.933 1.00 83.69 71 ALA A C 1
ATOM 549 O O . ALA A 1 71 ? -20.090 -4.157 3.573 1.00 83.69 71 ALA A O 1
ATOM 550 N N . ILE A 1 72 ? -18.218 -3.051 4.144 1.00 82.62 72 ILE A N 1
ATOM 551 C CA . ILE A 1 72 ? -17.316 -4.208 3.997 1.00 82.62 72 ILE A CA 1
ATOM 552 C C . ILE A 1 72 ? -17.189 -5.056 5.275 1.00 82.62 72 ILE A C 1
ATOM 554 O O . ILE A 1 72 ? -16.435 -6.025 5.293 1.00 82.62 72 ILE A O 1
ATOM 558 N N . GLY A 1 73 ? -17.896 -4.699 6.353 1.00 78.88 73 GLY A N 1
ATOM 559 C CA . GLY A 1 73 ? -17.874 -5.439 7.617 1.00 78.88 73 GLY A CA 1
ATOM 560 C C . GLY A 1 73 ? -16.606 -5.254 8.459 1.00 78.88 73 GLY A C 1
ATOM 561 O O . GLY A 1 73 ? -16.339 -6.082 9.325 1.00 78.88 73 GLY A O 1
ATOM 562 N N . LEU A 1 74 ? -15.824 -4.189 8.230 1.00 80.94 74 LEU A N 1
ATOM 563 C CA . LEU A 1 74 ? -14.603 -3.903 8.998 1.00 80.94 74 LEU A CA 1
ATOM 564 C C . LEU A 1 74 ? -14.897 -3.242 10.355 1.00 80.94 74 LEU A C 1
ATOM 566 O O . LEU A 1 74 ? -14.129 -3.396 11.302 1.00 80.94 74 LEU A O 1
ATOM 570 N N . LEU A 1 75 ? -15.988 -2.474 10.450 1.00 81.25 75 LEU A N 1
ATOM 571 C CA . LEU A 1 75 ? -16.404 -1.818 11.691 1.00 81.25 75 LEU A CA 1
ATOM 572 C C . LEU A 1 75 ? -17.391 -2.693 12.460 1.00 81.25 75 LEU A C 1
ATOM 574 O O . LEU A 1 75 ? -18.555 -2.812 12.081 1.00 81.25 75 LEU A O 1
ATOM 578 N N . LEU A 1 76 ? -16.930 -3.256 13.577 1.00 75.69 76 LEU A N 1
ATOM 579 C CA . LEU A 1 76 ? -17.791 -3.915 14.553 1.00 75.69 76 LEU A CA 1
ATOM 580 C C . LEU A 1 76 ? -18.496 -2.847 15.397 1.00 75.69 76 LEU A C 1
ATOM 582 O O . LEU A 1 76 ? -17.841 -2.022 16.033 1.00 75.69 76 LEU A O 1
ATOM 586 N N . GLN A 1 77 ? -19.827 -2.851 15.385 1.00 73.94 77 GLN A N 1
ATOM 587 C CA . GLN A 1 77 ? -20.637 -2.046 16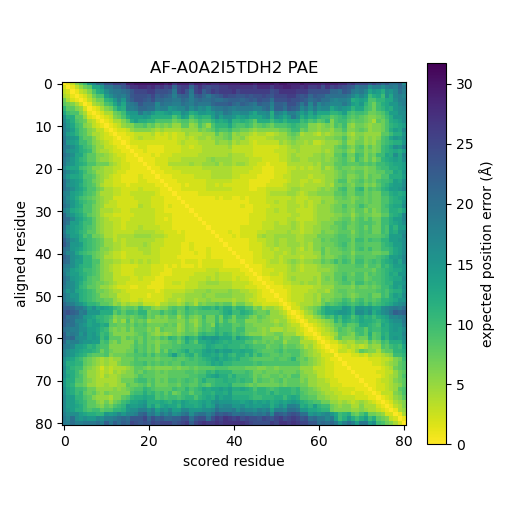.296 1.00 73.94 77 GLN A CA 1
ATOM 588 C C . GLN A 1 77 ? -21.105 -2.943 17.437 1.00 73.94 77 GLN A C 1
ATOM 590 O O . GLN A 1 77 ? -21.661 -4.014 17.198 1.00 73.94 77 GLN A O 1
ATOM 595 N N . PHE A 1 78 ? -20.849 -2.508 18.664 1.00 79.12 78 PHE A N 1
ATOM 596 C CA . PHE A 1 78 ? -21.397 -3.122 19.863 1.00 79.12 78 PHE A CA 1
ATOM 597 C C . PHE A 1 78 ? -22.540 -2.228 20.340 1.00 79.12 78 PHE A C 1
ATOM 599 O O . PHE A 1 78 ? -22.370 -1.010 20.401 1.00 79.12 78 PHE A O 1
ATOM 606 N N . GLU A 1 79 ? -23.704 -2.811 20.613 1.00 77.00 79 GLU A N 1
ATOM 607 C CA . GLU A 1 79 ? -24.768 -2.102 21.324 1.00 77.00 79 GLU A CA 1
ATOM 608 C C . GLU A 1 79 ? -24.336 -1.974 22.794 1.00 77.00 79 GLU A C 1
ATOM 610 O O . GLU A 1 79 ? -23.915 -2.960 23.401 1.00 77.00 79 GLU A O 1
ATOM 615 N N . GLU A 1 80 ? -24.353 -0.754 23.334 1.00 65.00 80 GLU A N 1
ATOM 616 C CA . GLU A 1 80 ? -24.211 -0.517 24.775 1.00 65.00 80 GLU A CA 1
ATOM 617 C C . GLU A 1 80 ? -25.596 -0.685 25.425 1.00 65.00 80 GLU A C 1
ATOM 619 O O . GLU A 1 80 ? -26.557 -0.067 24.961 1.00 65.00 80 GLU A O 1
ATOM 624 N N . ASP A 1 81 ? -25.681 -1.545 26.450 1.00 56.28 81 ASP A N 1
ATOM 625 C CA . ASP A 1 81 ? -26.883 -1.796 27.270 1.00 56.28 81 ASP A CA 1
ATOM 626 C C . ASP A 1 81 ? -27.267 -0.595 28.159 1.00 56.28 81 ASP A C 1
ATOM 628 O O . ASP A 1 81 ? -26.356 0.031 28.757 1.00 56.28 81 ASP A O 1
#

Radius of gyration: 17.12 Å; Cα contacts (8 Å, |Δi|>4): 75; chains: 1; bounding box: 42×32×42 Å

Mean predicted aligned error: 8.31 Å

pLDDT: mean 81.81, std 11.41, range [44.62, 97.25]

Solvent-accessible surface area (backbone atoms only — not comparable to full-atom values): 5462 Å² total; per-residue (Å²): 135,81,80,76,81,78,88,67,89,74,98,72,90,83,64,50,68,47,99,84,45,30,38,44,30,71,53,60,37,30,50,51,12,65,77,67,74,36,69,86,30,49,79,38,68,52,70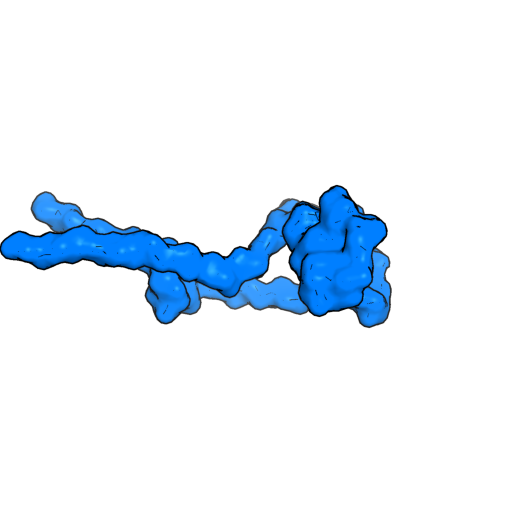,48,48,64,86,73,52,52,95,89,54,78,84,78,86,75,91,76,52,72,67,55,38,44,75,75,64,72,58,84,82,78,86,83,133

Secondary structure (DSSP, 8-state):
-PPPPP-PPP-----EE-TT-EEEESSHHHHHHHHTT-GGGTT--EEEEGGG--TT---------HHHHHHTT-SPPPPP-